Protein AF-A0A351ATG7-F1 (afdb_monomer_lite)

Radius of gyration: 16.51 Å; chains: 1; bounding box: 47×36×29 Å

pLDDT: mean 79.32, std 20.96, range [27.62, 95.81]

Sequence (76 aa):
MHCVNLRRQSVHLTAMEKEQVLVLENITKAYGTRFSKEKKRVLGPVSLCIRKGEAVGITGENGAGKSTLLSVAAGI

Foldseek 3Di:
DDDDDDDDDDDDDDDPPQDWPFWDAQDWDWDDDPVDPDTHTQDDRDIDIDGHPDDDDDDDDPSNCSVVVVCVRVVD

Structure (mmCIF, N/CA/C/O backbone):
data_AF-A0A351ATG7-F1
#
_entry.id   AF-A0A351ATG7-F1
#
loop_
_atom_site.group_PDB
_atom_site.id
_atom_site.type_symbol
_atom_site.label_atom_id
_atom_site.label_alt_id
_atom_site.label_comp_id
_atom_site.label_asym_id
_atom_site.label_entity_id
_atom_site.label_seq_id
_atom_site.pdbx_PDB_ins_code
_atom_site.Cartn_x
_atom_site.Cartn_y
_atom_site.Cartn_z
_atom_site.occupancy
_atom_site.B_iso_or_equiv
_atom_site.auth_seq_id
_atom_site.auth_comp_id
_atom_site.auth_asym_id
_atom_site.auth_atom_id
_atom_site.pdbx_PDB_model_num
ATOM 1 N N . MET A 1 1 ? -17.232 2.083 -10.666 1.00 38.00 1 MET A N 1
ATOM 2 C CA . MET A 1 1 ? -16.429 3.272 -11.024 1.00 38.00 1 MET A CA 1
ATOM 3 C C . ME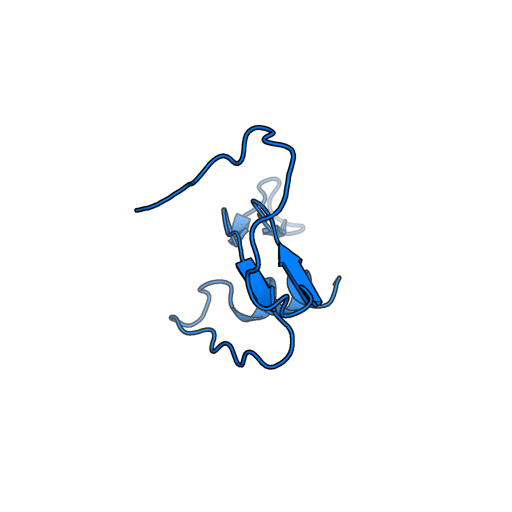T A 1 1 ? -17.094 4.496 -10.417 1.00 38.00 1 MET A C 1
ATOM 5 O O . MET A 1 1 ? -18.095 4.934 -10.957 1.00 38.00 1 MET A O 1
ATOM 9 N N . HIS A 1 2 ? -16.622 4.999 -9.278 1.00 27.62 2 HIS A N 1
ATOM 10 C CA . HIS A 1 2 ? -17.064 6.297 -8.760 1.00 27.62 2 HIS A CA 1
ATOM 11 C C . HIS A 1 2 ? -15.837 7.038 -8.235 1.00 27.62 2 HIS A C 1
ATOM 13 O O . HIS A 1 2 ? -15.293 6.704 -7.189 1.00 27.62 2 HIS A O 1
ATOM 19 N N . CYS A 1 3 ? 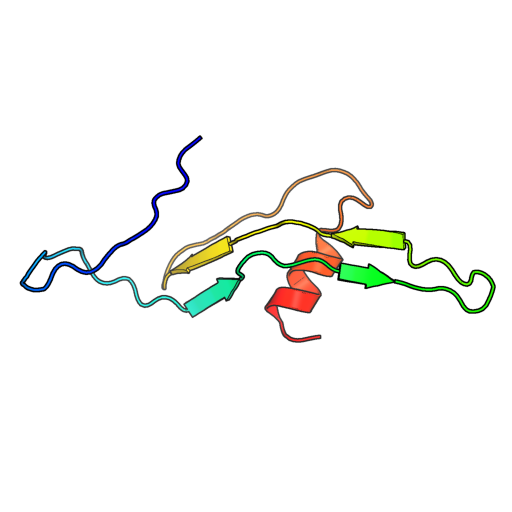-15.387 8.010 -9.021 1.00 31.88 3 CYS A N 1
ATOM 20 C CA . CYS A 1 3 ? -14.546 9.100 -8.561 1.00 31.88 3 CYS A CA 1
ATOM 21 C C . CYS A 1 3 ? -15.511 10.264 -8.326 1.00 31.88 3 CYS A C 1
ATOM 23 O O . CYS A 1 3 ? -16.132 10.728 -9.283 1.00 31.88 3 CYS A O 1
ATOM 25 N N . VAL A 1 4 ? -15.714 10.679 -7.074 1.00 34.44 4 VAL A N 1
ATOM 26 C CA . VAL A 1 4 ? -16.557 11.840 -6.761 1.00 34.44 4 VAL A CA 1
ATOM 27 C C . VAL A 1 4 ? -15.654 12.972 -6.309 1.00 34.44 4 VAL A C 1
ATOM 29 O O . VAL A 1 4 ? -15.046 12.938 -5.245 1.00 34.44 4 VAL A O 1
ATOM 32 N N . ASN A 1 5 ? -15.578 13.968 -7.182 1.00 31.28 5 ASN A N 1
ATOM 33 C CA . ASN A 1 5 ? -14.954 15.256 -6.962 1.00 31.28 5 ASN A CA 1
ATOM 34 C C . ASN A 1 5 ? -15.850 16.062 -6.003 1.00 31.28 5 ASN A C 1
ATOM 36 O O . ASN A 1 5 ? -16.968 16.427 -6.372 1.00 31.28 5 ASN A O 1
ATOM 40 N N . LEU A 1 6 ? -15.394 16.320 -4.775 1.00 36.75 6 LEU A N 1
ATOM 41 C CA . LEU A 1 6 ? -16.164 17.069 -3.780 1.00 36.75 6 LEU A CA 1
ATOM 42 C C . LEU A 1 6 ? -15.906 18.576 -3.951 1.00 36.75 6 LEU A C 1
ATOM 44 O O . LEU A 1 6 ? -15.008 19.160 -3.344 1.00 36.75 6 LEU A O 1
ATOM 48 N N . ARG A 1 7 ? -16.696 19.226 -4.814 1.00 40.88 7 ARG A N 1
ATOM 49 C CA . ARG A 1 7 ? -16.806 20.691 -4.821 1.00 40.88 7 ARG A CA 1
ATOM 50 C C . ARG A 1 7 ? -17.601 21.129 -3.593 1.00 40.88 7 ARG A C 1
ATOM 52 O O . ARG A 1 7 ? -18.721 20.675 -3.401 1.00 40.88 7 ARG A O 1
ATOM 59 N N . ARG A 1 8 ? -17.002 22.043 -2.821 1.00 62.53 8 ARG A N 1
ATOM 60 C CA . ARG A 1 8 ? -17.625 23.003 -1.892 1.00 62.53 8 ARG A CA 1
ATOM 61 C C . ARG A 1 8 ? -19.161 22.969 -1.882 1.00 62.53 8 ARG A C 1
ATOM 63 O O . ARG A 1 8 ? -19.783 23.542 -2.772 1.00 62.53 8 ARG A O 1
ATOM 70 N N . GLN A 1 9 ? -19.736 22.444 -0.806 1.00 41.38 9 GLN A N 1
ATOM 71 C CA . GLN A 1 9 ? -21.008 22.927 -0.285 1.00 41.38 9 GLN A CA 1
ATOM 72 C C . GLN A 1 9 ? -20.936 22.958 1.239 1.00 41.38 9 GLN A C 1
ATOM 74 O O . GLN A 1 9 ? -20.729 21.952 1.911 1.00 41.38 9 GLN A O 1
ATOM 79 N N . SER A 1 10 ? -21.017 24.182 1.743 1.00 50.31 10 SER A N 1
ATOM 80 C CA . SER A 1 10 ? -21.268 24.539 3.126 1.00 50.31 10 SER A CA 1
ATOM 81 C C . SER A 1 10 ? -22.562 23.879 3.625 1.00 50.31 10 SER A C 1
ATOM 83 O O . SER A 1 10 ? -23.450 23.616 2.823 1.00 50.31 10 SER A O 1
ATOM 85 N N . VAL A 1 11 ? -22.651 23.733 4.951 1.00 43.31 11 VAL A N 1
ATOM 86 C CA . VAL A 1 11 ? -23.793 23.346 5.809 1.00 43.31 11 VAL A CA 1
ATOM 87 C C . VAL A 1 11 ? -24.218 21.864 5.880 1.00 43.31 11 VAL A C 1
ATOM 89 O O . VAL A 1 11 ? -24.911 21.340 5.024 1.00 43.31 11 VAL A O 1
ATOM 92 N N . HIS A 1 12 ? -23.875 21.258 7.030 1.00 40.62 12 HIS A N 1
ATOM 93 C CA . HIS A 1 12 ? -24.660 20.265 7.781 1.00 40.62 12 HIS A CA 1
ATOM 94 C C . HIS A 1 12 ? -25.149 19.018 7.019 1.00 40.62 12 HIS A C 1
ATOM 96 O O . HIS A 1 12 ? -26.300 18.943 6.608 1.00 40.62 12 HIS A O 1
ATOM 102 N N . LEU A 1 13 ? -24.314 17.974 6.960 1.00 46.00 13 LEU A N 1
ATOM 103 C CA . LEU A 1 13 ? -24.756 16.601 6.691 1.00 46.00 13 LEU A CA 1
ATOM 104 C C . LEU A 1 13 ? -24.078 15.652 7.685 1.00 46.00 13 LEU A C 1
ATOM 106 O O . LEU A 1 13 ? -22.911 15.292 7.562 1.00 46.00 13 LEU A O 1
ATOM 110 N N . THR A 1 14 ? -24.851 15.289 8.698 1.00 41.09 14 THR A N 1
ATOM 111 C CA . THR A 1 14 ? -24.659 14.203 9.657 1.00 41.09 14 THR A CA 1
ATOM 112 C C . THR A 1 14 ? -24.300 12.891 8.951 1.00 41.09 14 THR A C 1
ATOM 114 O O . THR A 1 14 ? -25.166 12.118 8.552 1.00 41.09 14 THR A O 1
ATOM 117 N N . ALA A 1 15 ? -23.011 12.598 8.827 1.00 46.06 15 ALA A N 1
ATOM 118 C CA . ALA A 1 15 ? -22.515 11.254 8.567 1.00 46.06 15 ALA A CA 1
ATOM 119 C C . ALA A 1 15 ? -21.569 10.926 9.709 1.00 46.06 15 ALA A C 1
ATOM 121 O O . ALA A 1 15 ? -20.605 11.651 9.915 1.00 46.06 15 ALA A O 1
ATOM 122 N N . MET A 1 16 ? -21.890 9.878 10.469 1.00 48.06 16 MET A N 1
ATOM 123 C CA . MET A 1 16 ? -21.097 9.358 11.583 1.00 48.06 16 MET A CA 1
ATOM 124 C C . MET A 1 16 ? -19.602 9.458 11.251 1.00 48.06 16 MET A C 1
ATOM 126 O O . MET A 1 16 ? -19.096 8.695 10.425 1.00 48.06 16 MET A O 1
ATOM 130 N N . GLU A 1 17 ? -18.928 10.455 11.827 1.00 57.69 17 GLU A N 1
ATOM 131 C CA . GLU A 1 17 ? -17.558 10.822 11.480 1.00 57.69 17 GLU A CA 1
ATOM 132 C C . GLU A 1 17 ? -16.621 9.750 12.024 1.00 57.69 17 GLU A C 1
ATOM 134 O O . GLU A 1 17 ? -16.016 9.885 13.087 1.00 57.69 17 GLU A O 1
ATOM 139 N N . LYS A 1 18 ? -16.493 8.629 11.311 1.00 59.19 18 LYS A N 1
ATOM 140 C CA . LYS A 1 18 ? -15.327 7.781 11.513 1.00 59.19 18 LYS A CA 1
ATOM 141 C C . LYS A 1 18 ? -14.126 8.593 11.036 1.00 59.19 18 LYS A C 1
ATOM 143 O O . LYS A 1 18 ? -13.894 8.719 9.829 1.00 59.19 18 LYS A O 1
ATOM 148 N N . GLU A 1 19 ? -13.446 9.173 12.021 1.00 86.00 19 GLU A N 1
ATOM 149 C CA . GLU A 1 19 ? -12.161 9.864 11.948 1.00 86.00 19 GLU A CA 1
ATOM 150 C C . GLU A 1 19 ? -11.261 9.170 10.918 1.00 86.00 19 GLU A C 1
ATOM 152 O O . GLU A 1 19 ? -11.023 7.964 11.005 1.00 86.00 19 GLU A O 1
ATOM 157 N N . GLN A 1 20 ? -10.838 9.898 9.884 1.00 89.19 20 GLN A N 1
ATOM 158 C CA . GLN A 1 20 ? -9.922 9.361 8.879 1.00 89.19 20 GLN A CA 1
ATOM 159 C C . GLN A 1 20 ? -8.542 9.216 9.516 1.00 89.19 20 GLN A C 1
ATOM 161 O O . GLN A 1 20 ? -7.988 10.193 10.010 1.00 89.19 20 GLN A O 1
ATOM 166 N N . VAL A 1 21 ? -7.998 8.001 9.507 1.00 93.56 21 VAL A N 1
ATOM 167 C CA . VAL A 1 21 ? -6.712 7.693 10.158 1.00 93.56 21 VAL A CA 1
ATOM 168 C C . VAL A 1 21 ? -5.581 7.493 9.153 1.00 93.56 21 VAL A C 1
ATOM 170 O O . VAL A 1 21 ? -4.420 7.676 9.500 1.00 93.56 21 VAL A O 1
ATOM 173 N N . LEU A 1 22 ? -5.903 7.152 7.901 1.00 91.94 22 LEU A N 1
ATOM 174 C CA . LEU A 1 22 ? -4.940 7.077 6.806 1.00 91.94 22 LEU A CA 1
ATOM 175 C C . LEU A 1 22 ? -5.600 7.531 5.505 1.00 91.94 22 LEU A C 1
ATOM 177 O O . LEU A 1 22 ? -6.659 7.025 5.131 1.00 91.94 22 LEU A O 1
ATOM 181 N N . VAL A 1 23 ? -4.948 8.448 4.793 1.00 94.44 23 VAL A N 1
ATOM 182 C CA . VAL A 1 23 ? -5.362 8.890 3.459 1.00 94.44 23 VAL A CA 1
ATOM 183 C C . VAL A 1 23 ? -4.142 8.870 2.541 1.00 94.44 23 VAL A C 1
ATOM 185 O O . VAL A 1 23 ? -3.151 9.551 2.786 1.00 94.44 23 VAL A O 1
ATOM 188 N N . LEU A 1 24 ? -4.218 8.061 1.489 1.00 93.12 24 LEU A N 1
ATOM 189 C CA . LEU A 1 24 ? -3.261 7.996 0.393 1.00 93.12 24 LEU A CA 1
ATOM 190 C C . LEU A 1 24 ? -3.979 8.454 -0.872 1.00 93.12 24 LEU A C 1
ATOM 192 O O . LEU A 1 24 ? -4.962 7.833 -1.277 1.00 93.12 24 LEU A O 1
ATOM 196 N N . GLU A 1 25 ? -3.488 9.508 -1.517 1.00 94.38 25 GLU A N 1
ATOM 197 C CA . GLU A 1 25 ? -4.080 10.029 -2.750 1.00 94.38 25 GLU A CA 1
ATOM 198 C C . GLU A 1 25 ? -3.092 9.930 -3.903 1.00 94.38 25 GLU A C 1
ATOM 200 O O . GLU A 1 25 ? -1.994 10.482 -3.853 1.00 94.38 25 GLU A O 1
ATOM 205 N N . AS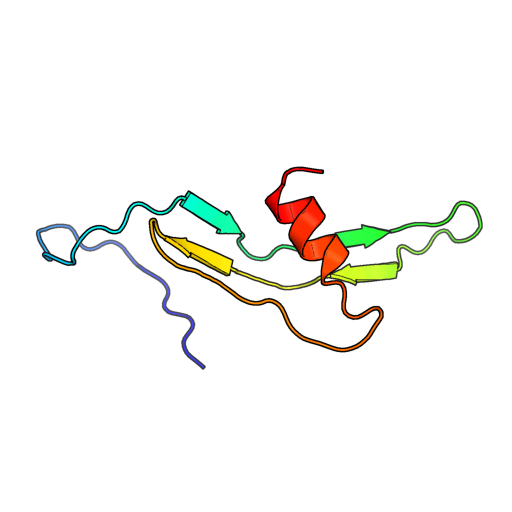N A 1 26 ? -3.500 9.221 -4.958 1.00 93.81 26 ASN A N 1
ATOM 206 C CA . ASN A 1 26 ? -2.763 9.108 -6.214 1.00 93.81 26 ASN A CA 1
ATOM 207 C C . ASN A 1 26 ? -1.287 8.707 -6.032 1.00 93.81 26 ASN A C 1
ATOM 209 O O . ASN A 1 26 ? -0.380 9.217 -6.699 1.00 93.81 26 ASN A O 1
ATOM 213 N N . ILE A 1 27 ? -1.031 7.771 -5.118 1.00 93.44 27 ILE A N 1
ATOM 214 C CA . ILE A 1 27 ? 0.332 7.370 -4.804 1.00 93.44 27 ILE A CA 1
ATOM 215 C C . ILE A 1 27 ? 0.887 6.469 -5.900 1.00 93.44 27 ILE A C 1
ATOM 217 O O . ILE A 1 27 ? 0.261 5.512 -6.365 1.00 93.44 27 ILE A O 1
ATOM 221 N N . THR A 1 28 ? 2.115 6.789 -6.296 1.00 94.25 28 THR A N 1
ATOM 222 C CA . THR A 1 28 ? 2.937 6.014 -7.216 1.00 94.25 28 THR A CA 1
ATOM 223 C C . THR A 1 28 ? 4.319 5.822 -6.604 1.00 94.25 28 THR A C 1
ATOM 225 O O . THR A 1 28 ? 4.924 6.779 -6.126 1.00 94.25 28 THR A O 1
ATOM 228 N N . LYS A 1 29 ? 4.846 4.595 -6.647 1.00 93.19 29 LYS A N 1
ATOM 229 C CA . LYS A 1 29 ? 6.219 4.286 -6.223 1.00 93.19 29 LYS A CA 1
ATOM 230 C C . LYS A 1 29 ? 6.948 3.572 -7.352 1.00 93.19 29 LYS A C 1
ATOM 232 O O . LYS A 1 29 ? 6.436 2.621 -7.948 1.00 93.19 29 LYS A O 1
ATOM 237 N N . ALA A 1 30 ? 8.163 4.027 -7.618 1.00 92.88 30 ALA A N 1
ATOM 238 C CA . ALA A 1 30 ? 9.081 3.398 -8.549 1.00 92.88 30 ALA A CA 1
ATOM 239 C C . ALA A 1 30 ? 10.454 3.250 -7.891 1.00 92.88 30 ALA A C 1
ATOM 241 O O . ALA A 1 30 ? 10.893 4.147 -7.168 1.00 92.88 30 ALA A O 1
ATOM 242 N N . TYR A 1 31 ? 11.124 2.134 -8.159 1.00 89.56 31 TYR A N 1
ATOM 243 C CA . TYR A 1 31 ? 12.481 1.870 -7.687 1.00 89.56 31 TYR A CA 1
ATOM 244 C C . TYR A 1 31 ? 13.443 1.905 -8.875 1.00 89.56 31 TYR A C 1
ATOM 246 O O . TYR A 1 31 ? 13.159 1.343 -9.933 1.00 89.56 31 TYR A O 1
ATOM 254 N N . GLY A 1 32 ? 14.570 2.594 -8.706 1.00 87.88 32 GLY A N 1
ATOM 255 C CA . GLY A 1 32 ? 15.692 2.546 -9.643 1.00 87.88 32 GLY A CA 1
ATOM 256 C C . GLY A 1 32 ? 16.735 1.541 -9.167 1.00 87.88 32 GLY A C 1
ATOM 257 O O . GLY A 1 32 ? 16.885 1.332 -7.962 1.00 87.88 32 GLY A O 1
ATOM 258 N N . THR A 1 33 ? 17.463 0.928 -10.094 1.00 83.56 33 THR A N 1
ATOM 259 C CA . THR A 1 33 ? 18.621 0.082 -9.770 1.00 83.56 33 THR A CA 1
ATOM 260 C C . THR A 1 33 ? 19.902 0.802 -10.180 1.00 83.56 33 THR A C 1
ATOM 262 O O . THR A 1 33 ? 19.887 1.634 -11.080 1.00 83.56 33 THR A O 1
ATOM 265 N N . ARG A 1 34 ? 21.044 0.488 -9.551 1.00 80.94 34 ARG A N 1
ATOM 266 C CA . ARG A 1 34 ? 22.341 1.096 -9.927 1.00 80.94 34 ARG A CA 1
ATOM 267 C C . ARG A 1 34 ? 22.763 0.786 -11.370 1.00 80.94 34 ARG A C 1
ATOM 269 O O . ARG A 1 34 ? 23.602 1.487 -11.918 1.00 80.94 34 ARG A O 1
ATOM 276 N N . PHE A 1 35 ? 22.182 -0.254 -11.964 1.00 80.56 35 PHE A N 1
ATOM 277 C CA . PHE A 1 35 ? 22.515 -0.751 -13.297 1.00 80.56 35 PHE A CA 1
ATOM 278 C C . PHE A 1 35 ? 21.594 -0.220 -14.400 1.00 80.56 35 PHE A C 1
ATOM 280 O O . PHE A 1 35 ? 21.914 -0.381 -15.573 1.00 80.56 35 PHE A O 1
ATOM 287 N N . SER A 1 36 ? 20.467 0.410 -14.054 1.00 78.69 36 SER A N 1
ATOM 288 C CA . SER A 1 36 ? 19.538 0.972 -15.034 1.00 78.69 36 SER A CA 1
ATOM 289 C C . SER A 1 36 ? 19.201 2.417 -14.695 1.00 78.69 36 SER A C 1
ATOM 291 O O . SER A 1 36 ? 18.825 2.736 -13.569 1.00 78.69 36 SER A O 1
ATOM 293 N N . LYS A 1 37 ? 19.294 3.300 -15.696 1.00 79.19 37 LYS A N 1
ATOM 294 C CA . LYS A 1 37 ? 18.810 4.684 -15.575 1.00 79.19 37 LYS A CA 1
ATOM 295 C C . LYS A 1 37 ? 17.284 4.749 -15.449 1.00 79.19 37 LYS A C 1
ATOM 297 O O . LYS A 1 37 ? 16.761 5.754 -14.971 1.00 79.19 37 LYS A O 1
ATOM 302 N N . GLU A 1 38 ? 16.571 3.695 -15.844 1.00 83.19 38 GLU A N 1
ATOM 303 C CA . GLU A 1 38 ? 15.114 3.651 -15.781 1.00 83.19 38 GLU A CA 1
ATOM 304 C C . GLU A 1 38 ? 14.609 3.197 -14.409 1.00 83.19 38 GLU A C 1
ATOM 306 O O . GLU A 1 38 ? 15.046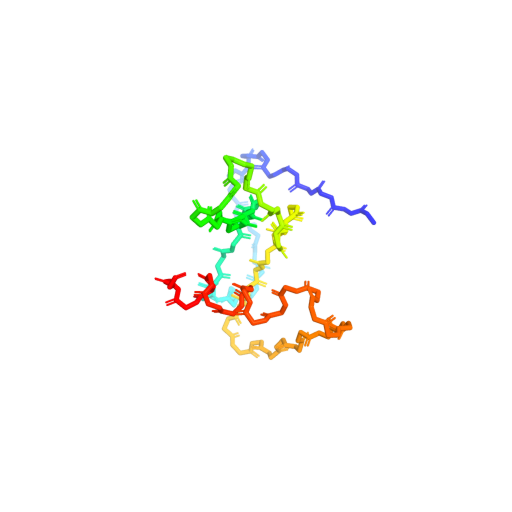 2.195 -13.838 1.00 83.19 38 GLU A O 1
ATOM 311 N N . LYS A 1 39 ? 13.631 3.939 -13.880 1.00 85.69 39 LYS A N 1
ATOM 312 C CA . LYS A 1 39 ? 12.910 3.566 -12.663 1.00 85.69 39 LYS A CA 1
ATOM 313 C C . LYS A 1 39 ? 11.774 2.619 -13.029 1.00 85.69 39 LYS A C 1
ATOM 315 O O . LYS A 1 39 ? 10.872 2.991 -13.778 1.00 85.69 39 LYS A O 1
ATOM 320 N N . LYS A 1 40 ? 11.762 1.425 -12.441 1.00 88.81 40 LYS A N 1
ATOM 321 C CA . LYS A 1 40 ? 10.652 0.482 -12.592 1.00 88.81 40 LYS A CA 1
ATOM 322 C C . LYS A 1 40 ? 9.522 0.882 -11.650 1.00 88.81 40 LYS A C 1
ATOM 324 O O . LYS A 1 40 ? 9.715 0.931 -10.434 1.00 88.81 40 LYS A O 1
ATOM 329 N N . ARG A 1 41 ? 8.337 1.152 -12.199 1.00 89.62 41 ARG A N 1
ATOM 330 C CA . ARG A 1 41 ? 7.123 1.377 -11.405 1.00 89.62 41 ARG A CA 1
ATOM 331 C C . ARG A 1 41 ? 6.723 0.074 -10.713 1.00 89.62 41 ARG A C 1
ATOM 333 O O . ARG A 1 41 ? 6.590 -0.953 -11.370 1.00 89.62 41 ARG A O 1
ATOM 340 N N . VAL A 1 42 ? 6.558 0.127 -9.395 1.00 91.50 42 VAL A N 1
ATOM 341 C CA . VAL A 1 42 ? 6.191 -1.028 -8.553 1.00 91.50 42 VAL A CA 1
ATOM 342 C C . VAL A 1 42 ? 4.822 -0.833 -7.901 1.00 91.50 42 VAL A C 1
ATOM 344 O O . VAL A 1 42 ? 4.156 -1.806 -7.572 1.00 91.50 42 VAL A O 1
ATOM 347 N N . LEU A 1 43 ? 4.373 0.416 -7.758 1.00 90.81 43 LEU A N 1
ATOM 348 C CA . LEU A 1 43 ? 3.057 0.756 -7.229 1.00 90.81 43 LEU A CA 1
ATOM 349 C C . LEU A 1 43 ? 2.466 1.933 -8.013 1.00 90.81 43 LEU A C 1
ATOM 351 O O . LEU A 1 43 ? 3.185 2.882 -8.340 1.00 90.81 43 LEU A O 1
ATOM 355 N N . GLY A 1 44 ? 1.159 1.911 -8.259 1.00 84.88 44 GLY A N 1
ATOM 356 C CA . GLY A 1 44 ? 0.390 3.096 -8.640 1.00 84.88 44 GLY A CA 1
ATOM 357 C C . GLY A 1 44 ? -0.263 3.058 -10.027 1.00 84.88 44 GLY A C 1
ATOM 358 O O . GLY A 1 44 ? 0.144 2.266 -10.879 1.00 84.88 44 GLY A O 1
ATOM 359 N N . PRO A 1 45 ? -1.208 3.985 -10.279 1.00 90.94 45 PRO A N 1
ATOM 360 C CA . PRO A 1 45 ? -1.730 4.965 -9.319 1.00 90.94 45 PRO A CA 1
ATOM 361 C C . PRO A 1 45 ? -2.732 4.305 -8.358 1.00 90.94 45 PRO A C 1
ATOM 363 O O . PRO A 1 45 ? -3.602 3.556 -8.796 1.00 90.94 45 PRO A O 1
ATOM 366 N N . VAL A 1 46 ? -2.588 4.551 -7.051 1.00 91.25 46 VAL A N 1
ATOM 367 C CA . VAL A 1 46 ? -3.467 3.988 -6.009 1.00 91.25 46 VAL A CA 1
ATOM 368 C C . VAL A 1 46 ? -3.915 5.091 -5.052 1.00 91.25 46 VAL A C 1
ATOM 370 O O . VAL A 1 46 ? -3.093 5.879 -4.587 1.00 91.25 46 VAL A O 1
ATOM 373 N N . SER A 1 47 ? -5.209 5.105 -4.732 1.00 92.12 47 SER A N 1
ATOM 374 C CA . SER A 1 47 ? -5.788 5.926 -3.667 1.00 92.12 47 SER A CA 1
ATOM 375 C C . SER A 1 47 ? -6.474 5.024 -2.643 1.00 92.12 47 SER A C 1
ATOM 377 O O . SER A 1 47 ? -7.182 4.091 -3.025 1.00 92.12 47 SER A O 1
ATOM 379 N N . LEU A 1 48 ? -6.261 5.289 -1.356 1.00 92.12 48 LEU A N 1
ATOM 380 C CA . LEU A 1 48 ? -6.796 4.507 -0.242 1.00 92.12 48 LEU A CA 1
ATOM 381 C C . LEU A 1 48 ? -7.163 5.443 0.911 1.00 92.12 48 LEU A C 1
ATOM 383 O O . LEU A 1 48 ? -6.361 6.282 1.305 1.00 92.12 48 LEU A O 1
ATOM 387 N N . CYS A 1 49 ? -8.352 5.270 1.479 1.00 92.81 49 CYS A N 1
ATOM 388 C CA . CYS A 1 49 ? -8.781 5.955 2.693 1.00 92.81 49 CYS A CA 1
ATOM 389 C C . CYS A 1 49 ? -9.181 4.895 3.719 1.00 92.81 49 CYS A C 1
ATOM 391 O O . CYS A 1 49 ? -9.993 4.029 3.400 1.00 92.81 49 CYS A O 1
ATOM 393 N N . ILE A 1 50 ? -8.596 4.958 4.915 1.00 91.75 50 ILE A N 1
ATOM 394 C CA . ILE A 1 50 ? -8.942 4.100 6.050 1.00 91.75 50 ILE A CA 1
ATOM 395 C C . ILE A 1 50 ? -9.457 4.989 7.172 1.00 91.75 50 ILE A C 1
ATOM 397 O O . ILE A 1 50 ? -8.819 5.978 7.558 1.00 91.75 50 ILE A O 1
ATOM 401 N N . ARG A 1 51 ? -10.616 4.623 7.706 1.00 91.88 51 ARG A N 1
ATOM 402 C CA . ARG A 1 51 ? -11.260 5.303 8.824 1.00 91.88 51 ARG A CA 1
ATOM 403 C C . ARG A 1 51 ? -11.074 4.522 10.119 1.00 91.88 51 ARG A C 1
ATOM 405 O O . ARG A 1 51 ? -10.807 3.321 10.130 1.00 91.88 51 ARG A O 1
ATOM 412 N N . LYS A 1 52 ? -11.240 5.208 11.243 1.00 90.69 52 LYS A N 1
ATOM 413 C CA . LYS A 1 52 ? -11.126 4.626 12.578 1.00 90.69 52 LYS A CA 1
ATOM 414 C C . LYS A 1 52 ? -12.069 3.433 12.746 1.00 90.69 52 LYS A C 1
ATOM 416 O O . LYS A 1 52 ? -13.272 3.526 12.499 1.00 90.69 52 LYS A O 1
ATOM 421 N N . GLY A 1 53 ? -11.505 2.312 13.189 1.00 90.38 53 GLY A N 1
ATOM 422 C CA . GLY A 1 53 ? -12.238 1.061 13.388 1.00 90.38 53 GLY A CA 1
ATOM 423 C C . GLY A 1 53 ? -12.545 0.288 12.102 1.00 90.38 53 GLY A C 1
ATOM 424 O O . GLY A 1 53 ? -13.348 -0.640 12.148 1.00 90.38 53 GLY A O 1
ATOM 425 N N . GLU A 1 54 ? -11.961 0.656 10.959 1.00 89.56 54 GLU A N 1
ATOM 426 C CA . GLU A 1 54 ? -11.984 -0.175 9.752 1.00 89.56 54 GLU A CA 1
ATOM 427 C C . GLU A 1 54 ? -10.801 -1.148 9.738 1.00 89.56 54 GLU A C 1
ATOM 429 O O . GLU A 1 54 ? -9.672 -0.789 10.071 1.00 89.56 54 GLU A O 1
ATOM 434 N N . ALA A 1 55 ? -11.065 -2.384 9.315 1.00 88.94 55 ALA A N 1
ATOM 435 C CA . ALA A 1 55 ? -10.042 -3.368 8.992 1.00 88.94 55 ALA A CA 1
ATOM 436 C C . ALA A 1 55 ? -10.010 -3.552 7.471 1.00 88.94 55 ALA A C 1
ATOM 438 O O . ALA A 1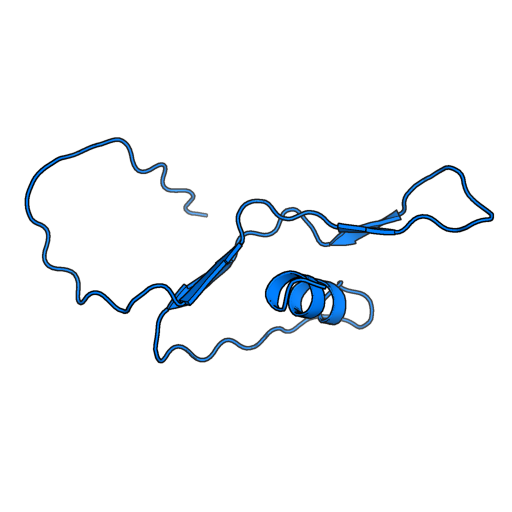 55 ? -11.041 -3.821 6.856 1.00 88.94 55 ALA A O 1
ATOM 439 N N . VAL A 1 56 ? -8.831 -3.406 6.866 1.00 90.19 56 VAL A N 1
ATOM 440 C CA . VAL A 1 56 ? -8.641 -3.502 5.412 1.00 90.19 56 VAL A CA 1
ATOM 441 C C . VAL A 1 56 ? -7.627 -4.600 5.108 1.00 90.19 56 VAL A C 1
ATOM 443 O O . VAL A 1 56 ? -6.503 -4.569 5.604 1.00 90.19 56 VAL A O 1
ATOM 446 N N . GLY A 1 57 ? -8.019 -5.568 4.279 1.00 92.75 57 GLY A N 1
ATOM 447 C CA . GLY A 1 57 ? -7.122 -6.594 3.749 1.00 92.75 57 GLY A CA 1
ATOM 448 C C . GLY A 1 57 ? -6.560 -6.191 2.385 1.00 92.75 57 GLY A C 1
ATOM 449 O O . GLY A 1 57 ? -7.317 -5.800 1.500 1.00 92.75 57 GLY A O 1
ATOM 450 N N . ILE A 1 58 ? -5.243 -6.315 2.195 1.00 92.00 58 ILE A N 1
ATOM 451 C CA . ILE A 1 58 ? -4.582 -6.096 0.899 1.00 92.00 58 ILE A CA 1
ATOM 452 C C . ILE A 1 58 ? -4.259 -7.458 0.279 1.00 92.00 58 ILE A C 1
ATOM 454 O O . ILE A 1 58 ? -3.468 -8.226 0.828 1.00 92.00 58 ILE A O 1
ATOM 458 N N . THR A 1 59 ? -4.836 -7.746 -0.885 1.00 92.69 59 THR A N 1
ATOM 459 C CA . THR A 1 59 ? -4.662 -9.015 -1.608 1.00 92.69 59 THR A CA 1
ATOM 460 C C . THR A 1 59 ? -4.045 -8.787 -2.991 1.00 92.69 59 THR A C 1
ATOM 462 O O . THR A 1 59 ? -3.923 -7.654 -3.454 1.00 92.69 59 THR A O 1
ATOM 465 N N . GLY A 1 60 ? -3.569 -9.859 -3.629 1.00 90.88 60 GLY A N 1
ATOM 466 C CA . GLY A 1 60 ? -2.946 -9.820 -4.957 1.00 90.88 60 GLY A CA 1
ATOM 467 C C . GLY A 1 60 ? -1.767 -10.782 -5.083 1.00 90.88 60 GLY A C 1
ATOM 468 O O . GLY A 1 60 ? -1.319 -11.359 -4.091 1.00 90.88 60 GLY A O 1
ATOM 469 N N . GLU A 1 61 ? -1.231 -10.927 -6.290 1.00 93.75 61 GLU A N 1
ATOM 470 C CA . GLU A 1 61 ? -0.105 -11.819 -6.592 1.00 93.75 61 GLU A CA 1
ATOM 471 C C . GLU A 1 61 ? 1.215 -11.371 -5.940 1.00 93.75 61 GLU A C 1
ATOM 473 O O . GLU A 1 61 ? 1.372 -10.242 -5.445 1.00 93.75 61 GLU A O 1
ATOM 478 N N . ASN A 1 62 ? 2.196 -12.273 -5.913 1.00 92.19 62 ASN A N 1
ATOM 479 C CA . ASN A 1 62 ? 3.552 -11.939 -5.493 1.00 92.19 62 ASN A CA 1
ATOM 480 C C . ASN A 1 62 ? 4.154 -10.909 -6.457 1.00 92.19 62 ASN A C 1
ATOM 482 O O . ASN A 1 62 ? 4.097 -11.070 -7.669 1.00 92.19 62 ASN A O 1
ATOM 486 N N . GLY A 1 63 ? 4.711 -9.825 -5.911 1.00 88.69 63 GLY A N 1
ATOM 487 C CA . GLY A 1 63 ? 5.248 -8.721 -6.712 1.00 88.69 63 GLY A CA 1
ATOM 488 C C . GLY A 1 63 ? 4.238 -7.638 -7.111 1.00 88.69 63 GLY A C 1
ATOM 489 O O . GLY A 1 63 ? 4.660 -6.622 -7.653 1.00 88.69 63 GLY A O 1
ATOM 490 N N . ALA A 1 64 ? 2.950 -7.761 -6.761 1.00 89.50 64 ALA A N 1
ATOM 491 C CA . ALA A 1 64 ? 1.918 -6.754 -7.067 1.00 89.50 64 ALA A CA 1
ATOM 492 C C . ALA A 1 64 ? 2.069 -5.404 -6.318 1.00 89.50 64 ALA A C 1
ATOM 494 O O . ALA A 1 64 ? 1.209 -4.536 -6.424 1.00 89.50 64 ALA A O 1
ATOM 495 N N . GLY A 1 65 ? 3.125 -5.227 -5.515 1.00 92.06 65 GLY A N 1
ATOM 496 C CA . GLY A 1 65 ? 3.372 -3.983 -4.777 1.00 92.06 65 GLY A CA 1
ATOM 497 C C . GLY A 1 65 ? 2.680 -3.886 -3.413 1.00 92.06 65 GLY A C 1
ATOM 498 O O . GLY A 1 65 ? 2.673 -2.811 -2.827 1.00 92.06 65 GLY A O 1
ATOM 499 N N . LYS A 1 66 ? 2.146 -4.986 -2.857 1.00 95.81 66 LYS A N 1
ATOM 500 C CA . LYS A 1 66 ? 1.479 -5.005 -1.534 1.00 95.81 66 LYS A CA 1
ATOM 501 C C . LYS A 1 66 ? 2.381 -4.495 -0.403 1.00 95.81 66 LYS A C 1
ATOM 503 O O . LYS A 1 66 ? 2.015 -3.564 0.304 1.00 95.81 66 LYS A O 1
ATOM 508 N N . SER A 1 67 ? 3.586 -5.057 -0.270 1.00 95.19 67 SER A N 1
ATOM 509 C CA . SER A 1 67 ? 4.566 -4.595 0.724 1.00 95.19 67 SER A CA 1
ATOM 510 C C . SER A 1 67 ? 4.994 -3.153 0.456 1.00 95.19 67 SER A C 1
ATOM 512 O O . SER A 1 67 ? 5.160 -2.389 1.394 1.00 95.19 67 SER A O 1
ATOM 514 N N . THR A 1 68 ? 5.092 -2.747 -0.814 1.00 95.19 68 THR A N 1
ATOM 515 C CA . THR A 1 68 ? 5.374 -1.356 -1.193 1.00 95.19 68 THR A CA 1
ATOM 516 C C . THR A 1 68 ? 4.257 -0.405 -0.759 1.00 95.19 68 THR A C 1
ATOM 518 O O . THR A 1 68 ? 4.555 0.673 -0.256 1.00 95.19 68 THR A O 1
ATOM 521 N N . LEU A 1 69 ? 2.987 -0.797 -0.904 1.00 94.19 69 LEU A N 1
ATOM 522 C CA . LEU A 1 69 ? 1.835 -0.024 -0.436 1.00 94.19 69 LEU A CA 1
ATOM 523 C C . LEU A 1 69 ? 1.843 0.117 1.091 1.00 94.19 69 LEU A C 1
ATOM 525 O O . LEU A 1 69 ? 1.601 1.209 1.594 1.00 94.19 69 LEU A O 1
ATOM 529 N N . LEU A 1 70 ? 2.180 -0.954 1.817 1.00 94.62 70 LEU A N 1
ATOM 530 C CA . LEU A 1 70 ? 2.319 -0.921 3.276 1.00 94.62 70 LEU A CA 1
ATOM 531 C C . LEU A 1 70 ? 3.494 -0.047 3.736 1.00 94.62 70 LEU A C 1
ATOM 533 O O . LEU A 1 70 ? 3.328 0.727 4.672 1.00 94.62 70 LEU A O 1
ATOM 537 N N . SER A 1 71 ? 4.652 -0.112 3.070 1.00 94.56 71 SER A N 1
ATOM 538 C CA . SER A 1 71 ? 5.787 0.776 3.367 1.00 94.56 71 SER A CA 1
ATOM 539 C C . SER A 1 71 ? 5.413 2.241 3.166 1.00 94.56 71 SER A C 1
ATOM 541 O O . SER A 1 71 ? 5.657 3.057 4.044 1.00 94.56 71 SER A O 1
ATOM 543 N N . VAL A 1 72 ? 4.744 2.557 2.056 1.00 94.25 72 VAL A N 1
ATOM 544 C CA . VAL A 1 72 ? 4.228 3.904 1.784 1.00 94.25 72 VAL A CA 1
ATOM 545 C C . VAL A 1 72 ? 3.237 4.348 2.863 1.00 94.25 72 VAL A C 1
ATOM 547 O O . VAL A 1 72 ? 3.353 5.464 3.358 1.00 94.25 72 VAL A O 1
ATOM 550 N N . ALA A 1 73 ? 2.286 3.490 3.245 1.00 92.69 73 ALA A N 1
ATOM 551 C CA . ALA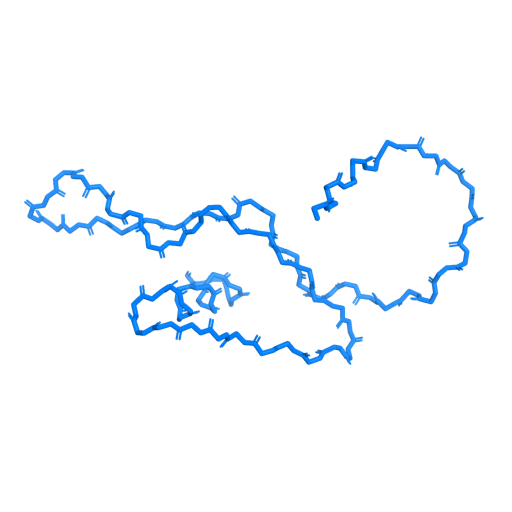 A 1 73 ? 1.309 3.787 4.293 1.00 92.69 73 ALA A CA 1
ATOM 552 C C . ALA A 1 73 ? 1.966 4.031 5.663 1.00 92.69 73 ALA A C 1
ATOM 554 O O . ALA A 1 73 ? 1.483 4.854 6.434 1.00 92.69 73 ALA A O 1
ATOM 555 N N . ALA A 1 74 ? 3.074 3.342 5.944 1.00 93.75 74 ALA A N 1
ATOM 556 C CA . ALA A 1 74 ? 3.881 3.521 7.148 1.00 93.75 74 ALA A CA 1
ATOM 557 C C . ALA A 1 74 ? 4.852 4.719 7.073 1.00 93.75 74 ALA A C 1
ATOM 559 O O . ALA A 1 74 ? 5.516 5.012 8.064 1.00 93.75 74 ALA A O 1
ATOM 560 N N . GLY A 1 75 ? 4.951 5.401 5.925 1.00 90.88 75 GLY A N 1
ATOM 561 C CA . GLY A 1 75 ? 5.847 6.544 5.726 1.00 90.88 75 GLY A CA 1
ATOM 562 C C . GLY A 1 75 ? 7.314 6.185 5.446 1.00 90.88 75 GLY A C 1
ATOM 563 O O . GLY A 1 75 ? 8.196 6.965 5.802 1.00 90.88 75 GLY A O 1
ATOM 564 N N . ILE A 1 76 ? 7.580 5.026 4.825 1.00 87.69 76 ILE A N 1
ATOM 565 C CA . ILE A 1 76 ? 8.920 4.474 4.520 1.00 87.69 76 ILE A CA 1
ATOM 566 C C . ILE A 1 76 ? 9.267 4.566 3.016 1.00 87.69 76 ILE A C 1
ATOM 568 O O . ILE A 1 76 ? 8.391 4.362 2.136 1.00 87.69 76 ILE A O 1
#

Secondary structure (DSSP, 8-state):
----------S--------EEEEEEEEEEEEEETTEEEEEEEEEEEEEEEETT--------TTSSHHHHHHHHTT-